Protein AF-A0A967T3Y5-F1 (afdb_monomer_lite)

Structure (mmCIF, N/CA/C/O backbone):
data_AF-A0A967T3Y5-F1
#
_entry.id   AF-A0A967T3Y5-F1
#
loop_
_atom_site.group_PDB
_atom_site.id
_atom_site.type_symbol
_atom_site.label_atom_id
_atom_site.label_alt_id
_atom_site.label_comp_id
_atom_site.label_asym_id
_atom_site.label_entity_id
_atom_site.label_seq_id
_atom_site.pdbx_PDB_ins_code
_atom_site.Cartn_x
_atom_site.Cartn_y
_atom_site.Cartn_z
_atom_site.occupancy
_atom_site.B_iso_or_equiv
_atom_site.auth_seq_id
_atom_site.auth_comp_id
_atom_site.auth_asym_id
_atom_site.auth_atom_id
_atom_site.pdbx_PDB_model_num
ATOM 1 N N . VAL A 1 1 ? 5.309 7.678 -35.392 1.00 42.69 1 VAL A N 1
ATOM 2 C CA . VAL A 1 1 ? 6.600 8.287 -35.785 1.00 42.69 1 VAL A CA 1
ATOM 3 C C . VAL A 1 1 ? 6.731 9.567 -34.991 1.00 42.69 1 VAL A C 1
ATOM 5 O O . VAL A 1 1 ? 5.874 10.425 -35.144 1.00 42.69 1 VAL A O 1
ATOM 8 N N . GLU A 1 2 ? 7.718 9.649 -34.104 1.00 40.53 2 GLU A N 1
ATOM 9 C CA . GLU A 1 2 ? 8.003 10.843 -33.301 1.00 40.53 2 GLU A CA 1
ATOM 10 C C . GLU A 1 2 ? 9.350 11.416 -33.763 1.00 40.53 2 GLU A C 1
ATOM 12 O O . GLU A 1 2 ? 10.300 10.662 -33.979 1.00 40.53 2 GLU A O 1
ATOM 17 N N . VAL A 1 3 ? 9.405 12.729 -33.999 1.00 48.00 3 VAL A N 1
ATOM 18 C CA . VAL A 1 3 ? 10.604 13.450 -34.454 1.00 48.00 3 VAL A CA 1
ATOM 19 C C . VAL A 1 3 ? 11.140 14.255 -33.273 1.00 48.00 3 VAL A C 1
ATOM 21 O O . VAL A 1 3 ? 10.438 15.116 -32.753 1.00 48.00 3 VAL A O 1
ATOM 24 N N . LEU A 1 4 ? 12.382 13.988 -32.863 1.00 42.97 4 LEU A N 1
ATOM 25 C CA . LEU A 1 4 ? 13.080 14.703 -31.790 1.00 42.97 4 LEU A CA 1
ATOM 26 C C . LEU A 1 4 ? 14.234 15.531 -32.366 1.00 42.97 4 LEU A C 1
ATOM 28 O O . LEU A 1 4 ? 15.038 15.020 -33.145 1.00 42.97 4 LEU A O 1
ATOM 32 N N . THR A 1 5 ? 14.335 16.799 -31.956 1.00 46.56 5 THR A N 1
ATOM 33 C CA . THR A 1 5 ? 15.470 17.682 -32.274 1.00 46.56 5 THR A CA 1
ATOM 34 C C . THR A 1 5 ? 16.430 17.833 -31.085 1.00 46.56 5 THR A C 1
ATOM 36 O O . THR A 1 5 ? 15.974 17.823 -29.943 1.00 46.56 5 THR A O 1
ATOM 39 N N . PRO A 1 6 ? 17.744 18.051 -31.314 1.00 41.41 6 PRO A N 1
ATOM 40 C CA . PRO A 1 6 ? 18.787 17.977 -30.275 1.00 41.41 6 PRO A CA 1
ATOM 41 C C . PRO A 1 6 ? 18.820 19.156 -29.282 1.00 41.41 6 PRO A C 1
ATOM 43 O O . PRO A 1 6 ? 19.663 19.188 -28.388 1.00 41.41 6 PRO A O 1
ATOM 46 N N . GLY A 1 7 ? 17.934 20.143 -29.448 1.00 40.94 7 GLY A N 1
ATOM 47 C CA . GLY A 1 7 ? 17.818 21.314 -28.585 1.00 40.94 7 GLY A CA 1
ATOM 48 C C . GLY A 1 7 ? 16.775 21.109 -27.487 1.00 40.94 7 GLY A C 1
ATOM 49 O O . GLY A 1 7 ? 15.579 21.141 -27.748 1.00 40.94 7 GLY A O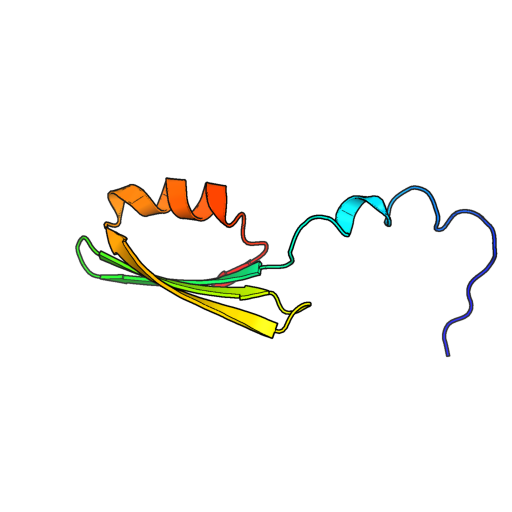 1
ATOM 50 N N . THR A 1 8 ? 17.251 20.948 -26.252 1.00 47.28 8 THR A N 1
ATOM 51 C CA . THR A 1 8 ? 16.557 21.357 -25.014 1.00 47.28 8 THR A CA 1
ATOM 52 C C . THR A 1 8 ? 15.297 20.599 -24.567 1.00 47.28 8 THR A C 1
ATOM 54 O O . THR A 1 8 ? 14.528 21.127 -23.775 1.00 47.28 8 THR A O 1
ATOM 57 N N . ALA A 1 9 ? 15.142 19.317 -24.910 1.00 44.50 9 ALA A N 1
ATOM 58 C CA . ALA A 1 9 ? 14.324 18.381 -24.113 1.00 44.50 9 ALA A CA 1
ATOM 59 C C . ALA A 1 9 ? 15.076 17.843 -22.866 1.00 44.50 9 ALA A C 1
ATOM 61 O O . ALA A 1 9 ? 14.707 16.820 -22.294 1.00 44.50 9 ALA A O 1
ATOM 62 N N . LEU A 1 10 ? 16.169 18.509 -22.475 1.00 47.25 10 LEU A N 1
ATOM 63 C CA . LEU A 1 10 ? 17.149 18.019 -21.500 1.00 47.25 10 LEU A CA 1
ATOM 64 C C . LEU A 1 10 ? 17.035 18.651 -20.103 1.00 47.25 10 LEU A C 1
ATOM 66 O O . LEU A 1 10 ? 17.674 18.134 -19.193 1.00 47.25 10 LEU A O 1
ATOM 70 N N . SER A 1 11 ? 16.231 19.704 -19.894 1.00 45.09 11 SER A N 1
ATOM 71 C CA . SER A 1 11 ? 16.228 20.405 -18.593 1.00 45.09 11 SER A CA 1
ATOM 72 C C . SER A 1 11 ? 15.075 20.063 -17.643 1.00 45.09 11 SER A C 1
ATOM 74 O O . SER A 1 11 ? 15.318 20.058 -16.444 1.00 45.09 11 SER A O 1
ATOM 76 N N . ASP A 1 12 ? 13.876 19.690 -18.115 1.00 45.84 12 ASP A N 1
ATOM 77 C CA . ASP A 1 12 ? 12.715 19.608 -17.197 1.00 45.84 12 ASP A CA 1
ATOM 78 C C . ASP A 1 12 ? 12.118 18.210 -16.975 1.00 45.84 12 ASP A C 1
ATOM 80 O O . ASP A 1 12 ? 11.378 18.014 -16.015 1.00 45.84 12 ASP A O 1
ATOM 84 N N . LYS A 1 13 ? 12.436 17.202 -17.801 1.00 45.75 13 LYS A N 1
ATOM 85 C CA . LYS A 1 13 ? 11.815 15.861 -17.679 1.00 45.75 13 LYS A CA 1
ATOM 86 C C . LYS A 1 13 ? 12.708 14.756 -17.122 1.00 45.75 13 LYS A C 1
ATOM 88 O O . LYS A 1 13 ? 12.207 13.688 -16.787 1.00 45.75 13 LYS A O 1
ATOM 93 N N . ILE A 1 14 ? 14.011 14.992 -16.989 1.00 44.91 14 ILE A N 1
ATOM 94 C CA . ILE A 1 14 ? 14.951 13.949 -16.539 1.00 44.91 14 ILE A CA 1
ATOM 95 C C . ILE A 1 14 ? 14.962 13.819 -15.004 1.00 44.91 14 ILE A C 1
ATOM 97 O O . ILE A 1 14 ? 15.340 12.781 -14.470 1.00 44.91 14 ILE A O 1
ATOM 101 N N . LEU A 1 15 ? 14.456 14.820 -14.277 1.00 46.03 15 LEU A N 1
ATOM 102 C CA . LEU A 1 15 ? 14.427 14.815 -12.810 1.00 46.03 15 LEU A CA 1
ATOM 103 C C . LEU A 1 15 ? 13.208 14.115 -12.181 1.00 46.03 15 LEU A C 1
ATOM 105 O O . LEU A 1 15 ? 13.234 13.859 -10.980 1.00 46.03 15 LEU A O 1
ATOM 109 N N . GLU A 1 16 ? 12.185 13.725 -12.952 1.00 50.62 16 GLU A N 1
ATOM 110 C CA . GLU A 1 16 ? 11.058 12.933 -12.419 1.00 50.62 16 GLU A CA 1
ATOM 111 C C . GLU A 1 16 ? 11.261 11.410 -12.510 1.00 50.62 16 GLU A C 1
ATOM 113 O O . GLU A 1 16 ? 10.501 10.662 -11.904 1.00 50.62 16 GLU A O 1
ATOM 118 N N . GLN A 1 17 ? 12.321 10.925 -13.168 1.00 47.34 17 GLN A N 1
ATOM 119 C CA . GLN A 1 17 ? 12.604 9.483 -13.282 1.00 47.34 17 GLN A CA 1
ATOM 120 C C . GLN A 1 17 ? 12.996 8.798 -11.963 1.00 47.34 17 GLN A C 1
ATOM 122 O O . GLN A 1 17 ? 13.144 7.580 -11.933 1.00 47.34 17 GLN A O 1
ATOM 127 N N . LYS A 1 18 ? 13.172 9.547 -10.867 1.00 53.44 18 LYS A N 1
ATOM 128 C CA . LYS A 1 18 ? 13.512 8.969 -9.558 1.00 53.44 18 LYS A CA 1
ATOM 129 C C . LYS A 1 18 ? 12.317 8.779 -8.621 1.00 53.44 18 LYS A C 1
ATOM 131 O O . LYS A 1 18 ? 12.508 8.272 -7.519 1.00 53.44 18 LYS A O 1
ATOM 136 N N . LYS A 1 19 ? 11.110 9.204 -9.013 1.00 58.25 19 LYS A N 1
ATOM 137 C CA . LYS A 1 19 ? 9.887 8.915 -8.256 1.00 58.25 19 LYS A CA 1
ATOM 138 C C . LYS A 1 19 ? 9.165 7.751 -8.923 1.00 58.25 19 LYS A C 1
ATOM 140 O O . LYS A 1 19 ? 8.671 7.908 -10.036 1.00 58.25 19 LYS A O 1
ATOM 145 N N . SER A 1 20 ? 9.105 6.614 -8.232 1.00 66.50 20 SER A N 1
ATOM 146 C CA . SER A 1 20 ? 8.238 5.497 -8.608 1.00 66.50 20 SER A CA 1
ATOM 147 C C . SER A 1 20 ? 6.816 5.992 -8.847 1.00 66.50 20 SER A C 1
ATOM 149 O O . SER A 1 20 ? 6.284 6.804 -8.082 1.00 66.50 20 SER A O 1
ATOM 151 N N . ASN A 1 21 ? 6.218 5.537 -9.944 1.00 77.00 21 ASN A N 1
ATOM 152 C CA . ASN A 1 21 ? 4.871 5.929 -10.326 1.00 77.00 21 ASN A CA 1
ATOM 153 C C . ASN A 1 21 ? 3.882 4.936 -9.715 1.00 77.00 21 ASN A C 1
ATOM 155 O O . ASN A 1 21 ? 3.393 4.034 -10.397 1.00 77.00 21 ASN A O 1
ATOM 159 N N . TYR A 1 22 ? 3.654 5.077 -8.407 1.00 86.25 22 TYR A N 1
ATOM 160 C CA . TYR A 1 22 ? 2.751 4.200 -7.675 1.00 86.25 22 TYR A CA 1
ATOM 161 C C . TYR A 1 22 ? 1.287 4.579 -7.918 1.00 86.25 22 TYR A C 1
ATOM 163 O O . TYR A 1 22 ? 0.868 5.699 -7.603 1.00 86.25 22 TYR A O 1
ATOM 171 N N . LEU A 1 23 ? 0.516 3.619 -8.429 1.00 90.75 23 LEU A N 1
ATOM 172 C CA . LEU A 1 23 ? -0.945 3.626 -8.407 1.00 90.75 23 LEU A CA 1
ATOM 173 C C . LEU A 1 23 ? -1.395 2.860 -7.163 1.00 90.75 23 LEU A C 1
ATOM 175 O O . LEU A 1 23 ? -1.033 1.695 -7.003 1.00 90.75 23 LEU A O 1
ATOM 179 N N . ALA A 1 24 ? -2.171 3.502 -6.292 1.00 93.44 24 ALA A N 1
ATOM 180 C CA . ALA A 1 24 ? -2.699 2.887 -5.080 1.00 93.44 24 ALA A CA 1
ATOM 181 C C . ALA A 1 24 ? -4.222 2.709 -5.149 1.00 93.44 24 ALA A C 1
ATOM 183 O O . ALA A 1 24 ? -4.930 3.464 -5.811 1.00 93.44 24 ALA A O 1
ATOM 184 N N . ALA A 1 25 ? -4.729 1.721 -4.427 1.00 94.88 25 ALA A N 1
ATOM 185 C CA . ALA A 1 25 ? -6.137 1.488 -4.165 1.00 94.88 25 ALA A CA 1
ATOM 186 C C . ALA A 1 25 ? -6.323 1.276 -2.664 1.00 94.88 25 ALA A C 1
ATOM 188 O O . ALA A 1 25 ? -5.528 0.577 -2.031 1.00 94.88 25 ALA A O 1
ATOM 189 N N . ILE A 1 26 ? -7.369 1.869 -2.102 1.00 95.12 26 ILE A N 1
ATOM 190 C CA . ILE A 1 26 ? -7.691 1.753 -0.686 1.00 95.12 26 ILE A CA 1
ATOM 191 C C . ILE A 1 26 ? -9.149 1.363 -0.489 1.00 95.12 26 ILE A C 1
ATOM 193 O O . ILE A 1 26 ? -10.036 1.867 -1.163 1.00 95.12 26 ILE A O 1
ATOM 197 N N . TYR A 1 27 ? -9.393 0.493 0.483 1.00 96.75 27 TYR A N 1
ATOM 198 C CA . TYR A 1 27 ? -10.723 0.187 0.982 1.00 96.75 27 TYR A CA 1
ATOM 199 C C . TYR A 1 27 ? -10.758 0.360 2.498 1.00 96.75 27 TYR A C 1
ATOM 201 O O . TYR A 1 27 ? -9.962 -0.242 3.220 1.00 96.75 27 TYR A O 1
ATOM 209 N N . LEU A 1 28 ? -11.690 1.180 2.980 1.00 95.25 28 LEU A N 1
ATOM 210 C CA . LEU A 1 28 ? -11.857 1.478 4.400 1.00 95.25 28 LEU A CA 1
ATOM 211 C C . LEU A 1 28 ? -13.000 0.650 4.987 1.00 95.25 28 LEU A C 1
ATOM 213 O O . LEU A 1 28 ? -14.103 0.622 4.435 1.00 95.25 28 LEU A O 1
ATOM 217 N N . LYS A 1 29 ? -12.753 0.014 6.134 1.00 95.25 29 LYS A N 1
ATOM 218 C CA . LYS A 1 29 ? -13.772 -0.701 6.900 1.00 95.25 29 LYS A CA 1
ATOM 219 C C . LYS A 1 29 ? -13.488 -0.609 8.395 1.00 95.25 29 LYS A C 1
ATOM 221 O O . LYS A 1 29 ? -12.503 -1.162 8.878 1.00 95.25 29 LYS A O 1
ATOM 226 N N . ASP A 1 30 ? -14.401 0.029 9.122 1.00 95.12 30 ASP A N 1
ATOM 227 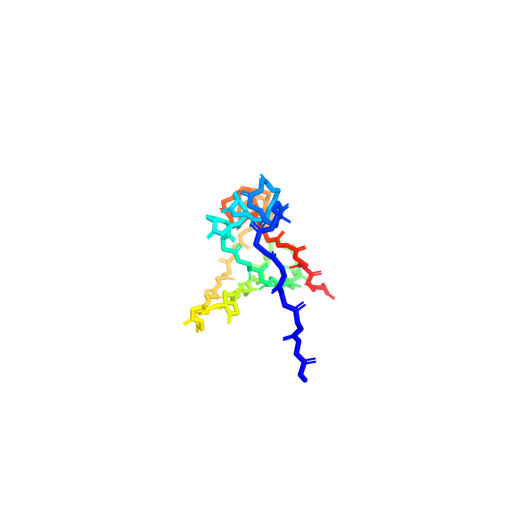C CA . ASP A 1 30 ? -14.288 0.264 10.564 1.00 95.12 30 ASP A CA 1
ATOM 228 C C . ASP A 1 30 ? -12.944 0.949 10.910 1.00 95.12 30 ASP A C 1
ATOM 230 O O . ASP A 1 30 ? -12.633 2.005 10.359 1.00 95.12 30 ASP A O 1
ATOM 234 N N . GLU A 1 31 ? -12.130 0.350 11.782 1.00 96.25 31 GLU A N 1
ATOM 235 C CA . GLU A 1 31 ? -10.797 0.848 12.171 1.00 96.25 31 GLU A CA 1
ATOM 236 C C . GLU A 1 31 ? -9.662 0.294 11.294 1.00 96.25 31 GLU A C 1
ATOM 238 O O . GLU A 1 31 ? -8.484 0.424 11.621 1.00 96.25 31 GLU A O 1
ATOM 243 N N . LYS A 1 32 ? -9.994 -0.340 10.164 1.00 96.50 32 LYS A N 1
ATOM 244 C CA . LYS A 1 32 ? -9.025 -0.960 9.258 1.00 96.50 32 LYS A CA 1
ATOM 245 C C . LYS A 1 32 ? -9.087 -0.377 7.850 1.00 96.50 32 LYS A C 1
ATOM 247 O O . LYS A 1 32 ? -10.142 0.020 7.354 1.00 96.50 32 LYS A O 1
ATOM 252 N N . ALA A 1 33 ? -7.942 -0.384 7.184 1.00 96.44 33 ALA A N 1
ATOM 253 C CA . ALA A 1 33 ? -7.782 -0.038 5.784 1.00 96.44 33 ALA A CA 1
ATOM 254 C C . ALA A 1 33 ? -7.031 -1.162 5.064 1.00 96.44 33 ALA A C 1
ATOM 256 O O . ALA A 1 33 ? -5.926 -1.532 5.459 1.00 96.44 33 ALA A O 1
ATOM 257 N N . GLY A 1 34 ? -7.626 -1.696 4.001 1.00 96.19 34 GLY A N 1
ATOM 258 C CA . GLY A 1 34 ? -6.904 -2.501 3.023 1.00 96.19 34 GLY A CA 1
ATOM 259 C C . GLY A 1 34 ? -6.290 -1.572 1.986 1.00 96.19 34 GLY A C 1
ATOM 260 O O . GLY A 1 34 ? -7.015 -0.780 1.389 1.00 96.19 34 GLY A O 1
ATOM 261 N N .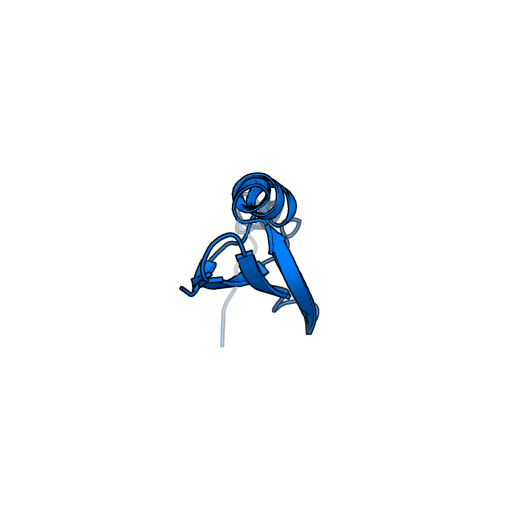 ILE A 1 35 ? -4.981 -1.656 1.771 1.00 95.25 35 ILE A N 1
ATOM 262 C CA . ILE A 1 35 ? -4.267 -0.852 0.780 1.00 95.25 35 ILE A CA 1
ATOM 263 C C . ILE A 1 35 ? -3.480 -1.758 -0.163 1.00 95.25 35 ILE A C 1
ATOM 265 O O . ILE A 1 35 ? -2.736 -2.635 0.270 1.00 95.25 35 ILE A O 1
ATOM 269 N N . GLY A 1 36 ? -3.650 -1.548 -1.464 1.00 94.94 36 GLY A N 1
ATOM 270 C CA . GLY A 1 36 ? -2.852 -2.184 -2.507 1.00 94.94 36 GLY A CA 1
ATOM 271 C C . GLY A 1 36 ? -2.205 -1.127 -3.385 1.00 94.94 36 GLY A C 1
ATOM 272 O O . GLY A 1 36 ? -2.850 -0.138 -3.711 1.00 94.94 36 GLY A O 1
ATOM 273 N N . TYR A 1 37 ? -0.947 -1.304 -3.775 1.00 93.69 37 TYR A N 1
ATOM 274 C CA . TYR A 1 37 ? -0.275 -0.368 -4.676 1.00 93.69 37 TYR A CA 1
ATOM 275 C C . TYR A 1 37 ? 0.686 -1.082 -5.620 1.00 93.69 37 TYR A C 1
ATOM 277 O O . TYR A 1 37 ? 1.316 -2.072 -5.247 1.00 93.69 37 TYR A O 1
ATOM 285 N N . CYS A 1 38 ? 0.792 -0.590 -6.854 1.00 91.00 38 CYS A N 1
ATOM 286 C CA . CYS A 1 38 ? 1.735 -1.095 -7.849 1.00 91.00 38 CYS A CA 1
ATOM 287 C C . CYS A 1 38 ? 2.585 0.008 -8.461 1.00 91.00 38 CYS A C 1
ATOM 289 O O . CYS A 1 38 ? 2.105 1.119 -8.690 1.00 91.00 38 CYS A O 1
ATOM 291 N N . ASP A 1 39 ? 3.834 -0.329 -8.780 1.00 88.62 39 ASP A N 1
ATOM 292 C CA . ASP A 1 39 ? 4.661 0.471 -9.679 1.00 88.62 39 ASP A CA 1
ATOM 293 C C . ASP A 1 39 ? 4.482 -0.058 -11.106 1.00 88.62 39 ASP A C 1
ATOM 295 O O . ASP A 1 39 ? 4.923 -1.155 -11.454 1.00 88.62 39 ASP A O 1
ATOM 299 N N . ILE A 1 40 ? 3.825 0.735 -11.953 1.00 81.38 40 ILE A N 1
ATOM 300 C CA . ILE A 1 40 ? 3.544 0.368 -13.350 1.00 81.38 40 ILE A CA 1
ATOM 301 C C . ILE A 1 40 ? 4.843 0.229 -14.166 1.00 81.38 40 ILE A C 1
ATOM 303 O O . ILE A 1 40 ? 4.861 -0.455 -15.188 1.00 81.38 40 ILE A O 1
ATOM 307 N N . SER A 1 41 ? 5.934 0.866 -13.730 1.00 81.38 41 SER A N 1
ATOM 308 C CA . SER A 1 41 ? 7.218 0.831 -14.430 1.00 81.38 41 SER A CA 1
ATOM 309 C C . SER A 1 41 ? 8.013 -0.450 -14.164 1.00 81.38 41 SER A C 1
ATOM 311 O O . SER A 1 41 ? 8.672 -0.945 -15.079 1.00 81.38 41 SER A O 1
ATOM 313 N N . THR A 1 42 ? 7.932 -1.006 -12.949 1.00 86.06 42 THR A N 1
ATOM 314 C CA . THR A 1 42 ? 8.670 -2.219 -12.548 1.00 86.06 42 THR A CA 1
ATOM 315 C C . THR A 1 42 ? 7.801 -3.477 -12.559 1.00 86.06 42 THR A C 1
ATOM 317 O O . THR A 1 42 ? 8.325 -4.583 -12.686 1.00 86.06 42 THR A O 1
ATOM 320 N N . GLY A 1 43 ? 6.476 -3.325 -12.468 1.00 82.69 43 GLY A N 1
ATOM 321 C CA . GLY A 1 43 ? 5.530 -4.431 -12.318 1.00 82.69 43 GLY A CA 1
ATOM 322 C C . GLY A 1 43 ? 5.427 -4.962 -10.884 1.00 82.69 43 GLY A C 1
ATOM 323 O O . GLY A 1 43 ? 4.806 -6.002 -10.668 1.00 82.69 43 GLY A O 1
ATOM 324 N N . GLU A 1 44 ? 6.025 -4.279 -9.907 1.00 89.81 44 GLU A N 1
ATOM 325 C CA . GLU A 1 44 ? 5.899 -4.632 -8.494 1.00 89.81 44 GLU A CA 1
ATOM 326 C C . GLU A 1 44 ? 4.500 -4.306 -7.971 1.00 89.81 44 GLU A C 1
ATOM 328 O O . GLU A 1 44 ? 3.910 -3.280 -8.315 1.00 89.81 44 GLU A O 1
ATOM 333 N N . PHE A 1 45 ? 3.972 -5.185 -7.121 1.00 92.50 45 PHE A N 1
ATOM 334 C CA . PHE A 1 45 ? 2.675 -5.023 -6.478 1.00 92.50 45 PHE A CA 1
ATOM 335 C C . PHE A 1 45 ? 2.763 -5.408 -5.006 1.00 92.50 45 PHE A C 1
ATOM 337 O O . PHE A 1 4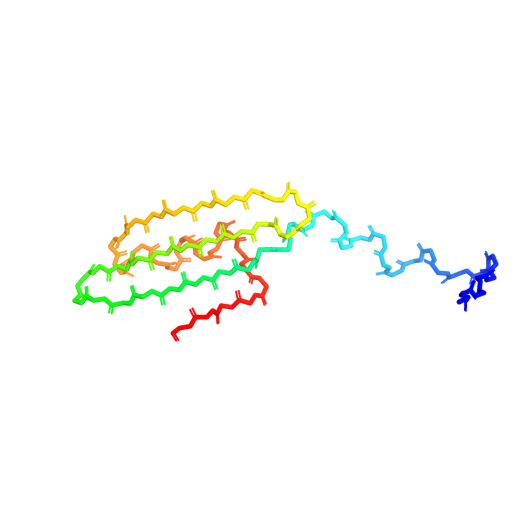5 ? 3.310 -6.454 -4.651 1.00 92.50 45 PHE A O 1
ATOM 344 N N . TYR A 1 46 ? 2.172 -4.568 -4.167 1.00 93.06 46 TYR A N 1
ATOM 345 C CA . TYR A 1 46 ? 2.151 -4.703 -2.722 1.00 93.06 46 TYR A CA 1
ATOM 346 C C . TYR A 1 46 ? 0.712 -4.634 -2.221 1.00 93.06 46 TYR A C 1
ATOM 348 O O . TYR A 1 46 ? -0.122 -3.921 -2.781 1.00 93.06 46 TYR A O 1
ATOM 356 N N . LEU A 1 47 ? 0.431 -5.372 -1.149 1.00 95.06 47 LEU A N 1
ATOM 357 C CA . LEU A 1 47 ? -0.867 -5.403 -0.487 1.00 95.06 47 LEU A CA 1
ATOM 358 C C . LEU A 1 47 ? -0.654 -5.496 1.023 1.00 95.06 47 LEU A C 1
ATOM 360 O O . LEU A 1 47 ? 0.088 -6.363 1.490 1.00 95.06 47 LEU A O 1
ATOM 364 N N . SER A 1 48 ? -1.327 -4.640 1.783 1.00 93.44 48 SER A N 1
ATOM 365 C CA . SER A 1 48 ? -1.305 -4.670 3.242 1.00 93.44 48 SER A CA 1
ATOM 366 C C . SER A 1 48 ? -2.661 -4.295 3.841 1.00 93.44 48 SER A C 1
ATOM 368 O O . SER A 1 48 ? -3.495 -3.638 3.219 1.00 93.44 48 SER A O 1
ATOM 370 N N . GLU A 1 49 ? -2.895 -4.761 5.066 1.00 95.88 49 GLU A N 1
ATOM 371 C CA . GLU A 1 49 ? -3.990 -4.307 5.922 1.00 95.88 49 GLU A CA 1
ATOM 372 C C . GLU A 1 49 ? -3.365 -3.526 7.076 1.00 95.88 49 GLU A C 1
ATOM 374 O O . GLU A 1 49 ? -2.455 -4.021 7.743 1.00 95.88 49 GLU A O 1
ATOM 379 N N . ILE A 1 50 ? -3.841 -2.305 7.297 1.00 94.44 50 ILE A N 1
ATOM 380 C CA . ILE A 1 50 ? -3.346 -1.410 8.342 1.00 94.44 50 ILE A CA 1
ATOM 381 C C . ILE A 1 50 ? -4.507 -0.856 9.166 1.00 94.44 50 ILE A C 1
ATOM 383 O O . ILE A 1 50 ? -5.655 -0.843 8.723 1.00 94.44 50 ILE A O 1
ATOM 387 N N . SER A 1 51 ? -4.204 -0.379 10.372 1.00 96.19 51 SER A N 1
ATOM 388 C CA . SER A 1 51 ? -5.131 0.471 11.127 1.00 96.19 51 SER A CA 1
ATOM 389 C C . SER A 1 51 ? -5.320 1.801 10.394 1.00 96.19 51 SER A C 1
ATOM 391 O O . SER A 1 51 ? -4.355 2.343 9.845 1.00 96.19 51 SER A O 1
ATOM 393 N N . THR A 1 52 ? -6.539 2.343 10.387 1.00 95.12 52 THR A N 1
ATOM 394 C CA . THR A 1 52 ? -6.841 3.632 9.734 1.00 95.12 52 THR A CA 1
ATOM 395 C C . THR A 1 52 ? -6.041 4.792 10.326 1.00 95.12 52 THR A C 1
ATOM 397 O O . THR A 1 52 ? -5.762 5.760 9.620 1.00 95.12 52 THR A O 1
ATOM 400 N N . GLU A 1 53 ? -5.598 4.677 11.580 1.00 95.81 53 GLU A N 1
ATOM 401 C CA . GLU A 1 53 ? -4.737 5.664 12.243 1.00 95.81 53 GLU A CA 1
ATOM 402 C C . GLU A 1 53 ? -3.350 5.793 11.587 1.00 95.81 53 GLU A C 1
ATOM 404 O O . GLU A 1 53 ? -2.782 6.881 11.561 1.00 95.81 53 GLU A O 1
ATOM 409 N N . ASN A 1 54 ? -2.841 4.712 10.985 1.00 94.56 54 ASN A N 1
ATOM 410 C CA . ASN A 1 54 ? -1.519 4.662 10.350 1.00 94.56 54 ASN A CA 1
ATOM 411 C C . ASN A 1 54 ? -1.567 5.023 8.859 1.00 94.56 54 ASN A C 1
ATOM 413 O O . ASN A 1 54 ? -0.545 5.002 8.171 1.00 94.56 54 ASN A O 1
ATOM 417 N N . LEU A 1 55 ? -2.754 5.328 8.327 1.00 91.62 55 LEU A N 1
ATOM 418 C CA . LEU A 1 55 ? -2.949 5.517 6.895 1.00 91.62 55 LEU A CA 1
ATOM 419 C C . LEU A 1 55 ? -2.140 6.694 6.338 1.00 91.62 55 LEU A C 1
ATOM 421 O O . LEU A 1 55 ? -1.579 6.611 5.246 1.00 91.62 55 LEU A O 1
ATOM 425 N N . MET A 1 56 ? -2.063 7.784 7.102 1.00 91.25 56 MET A N 1
ATOM 426 C CA . MET A 1 56 ? -1.348 8.985 6.678 1.00 91.25 56 MET A CA 1
ATOM 427 C C . MET A 1 56 ? 0.166 8.756 6.594 1.00 91.25 56 MET A C 1
ATOM 429 O O . MET A 1 56 ? 0.817 9.297 5.699 1.00 91.25 56 MET A O 1
ATOM 433 N N . ASP A 1 57 ? 0.723 7.940 7.489 1.00 91.88 57 ASP A N 1
ATOM 434 C CA . ASP A 1 57 ? 2.141 7.571 7.463 1.00 91.88 57 ASP A CA 1
ATOM 435 C C . ASP A 1 57 ? 2.436 6.685 6.247 1.00 91.88 57 ASP A C 1
ATOM 437 O O . ASP A 1 57 ? 3.389 6.933 5.509 1.00 91.88 57 ASP A O 1
ATOM 441 N N . TYR A 1 58 ? 1.540 5.737 5.957 1.00 89.38 58 TYR A N 1
ATOM 442 C CA . TYR A 1 58 ? 1.632 4.869 4.782 1.00 89.38 58 TYR A CA 1
ATOM 443 C C . TYR A 1 58 ? 1.604 5.655 3.4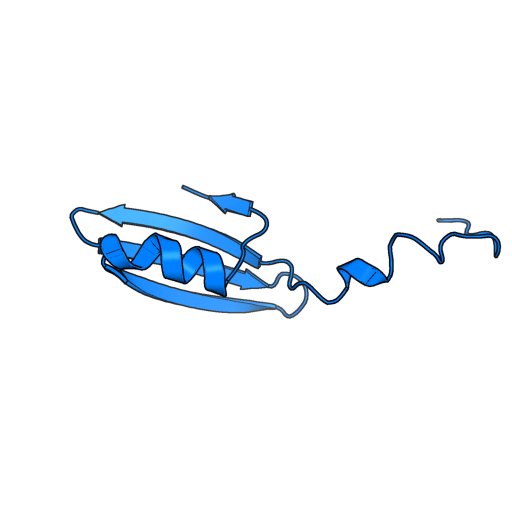62 1.00 89.38 58 TYR A C 1
ATOM 445 O O . TYR A 1 58 ? 2.395 5.399 2.553 1.00 89.38 58 TYR A O 1
ATOM 453 N N . PHE A 1 59 ? 0.730 6.659 3.344 1.00 88.62 59 PHE A N 1
ATOM 454 C CA . PHE A 1 59 ? 0.690 7.520 2.160 1.00 88.62 59 PHE A CA 1
ATOM 455 C C . PHE A 1 59 ? 1.909 8.433 2.027 1.00 88.62 59 PHE A C 1
ATOM 457 O O . PHE A 1 59 ? 2.304 8.733 0.900 1.00 88.62 59 PHE A O 1
ATOM 464 N N . GLN A 1 60 ? 2.522 8.859 3.133 1.00 89.50 60 GLN A N 1
ATOM 465 C CA . GLN A 1 60 ? 3.775 9.617 3.087 1.00 89.50 60 GLN A CA 1
ATOM 466 C C . GLN A 1 60 ? 4.949 8.754 2.615 1.00 89.50 60 GLN A C 1
ATOM 468 O O . GLN A 1 60 ? 5.791 9.243 1.863 1.00 89.50 60 GLN A O 1
ATOM 473 N N . GLU A 1 61 ? 4.988 7.484 3.023 1.00 87.50 61 GLU A N 1
ATOM 474 C CA . GLU A 1 61 ? 6.025 6.536 2.610 1.00 87.50 61 GLU A CA 1
ATOM 475 C C . GLU A 1 61 ? 5.904 6.172 1.125 1.00 87.50 61 GLU A C 1
ATOM 477 O O . GLU A 1 61 ? 6.873 6.278 0.373 1.00 87.50 61 GLU A O 1
ATOM 482 N N . ILE A 1 62 ? 4.702 5.788 0.686 1.00 87.00 62 ILE A N 1
ATOM 483 C CA . ILE A 1 62 ? 4.459 5.342 -0.693 1.00 87.00 62 ILE A CA 1
ATOM 484 C C . ILE A 1 62 ? 4.432 6.534 -1.661 1.00 87.00 62 ILE A C 1
ATOM 486 O O . ILE A 1 62 ? 4.859 6.414 -2.809 1.00 87.00 62 ILE A O 1
ATOM 490 N N . ASN A 1 63 ? 3.927 7.689 -1.210 1.00 88.31 63 ASN A N 1
ATOM 491 C CA . ASN A 1 63 ? 3.694 8.888 -2.016 1.00 88.31 63 ASN A CA 1
ATOM 492 C C . ASN A 1 63 ? 3.029 8.553 -3.378 1.00 88.31 63 ASN A C 1
ATOM 494 O O . ASN A 1 63 ? 3.619 8.814 -4.437 1.00 88.31 63 ASN A O 1
ATOM 498 N N . P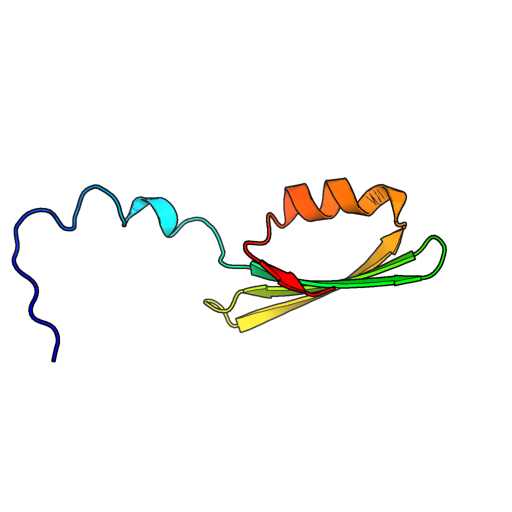RO A 1 64 ? 1.823 7.944 -3.369 1.00 88.19 64 PRO A N 1
ATOM 499 C CA . PRO A 1 64 ? 1.149 7.513 -4.588 1.00 88.19 64 PRO A CA 1
ATOM 500 C C . PRO A 1 64 ? 0.792 8.709 -5.472 1.00 88.19 64 PRO A C 1
ATOM 502 O O . PRO A 1 64 ? 0.437 9.787 -4.991 1.00 88.19 64 PRO A O 1
ATOM 505 N N . LYS A 1 65 ? 0.883 8.518 -6.788 1.00 89.38 65 LYS A N 1
ATOM 506 C CA . LYS A 1 65 ? 0.513 9.546 -7.772 1.00 89.38 65 LYS A CA 1
ATOM 507 C C . LYS A 1 65 ? -0.996 9.602 -7.996 1.00 89.38 65 LYS A C 1
ATOM 509 O O . LYS A 1 65 ? -1.519 10.666 -8.314 1.00 89.38 65 LYS A O 1
ATOM 514 N N . GLU A 1 66 ? -1.676 8.479 -7.800 1.00 88.44 66 GLU A N 1
ATOM 515 C CA . GLU A 1 66 ? -3.120 8.337 -7.939 1.00 88.44 66 GLU A CA 1
ATOM 516 C C . GLU A 1 66 ? -3.635 7.317 -6.915 1.00 88.44 66 GLU A C 1
ATOM 518 O O . GLU A 1 66 ? -2.947 6.340 -6.607 1.00 88.44 66 GLU A O 1
ATOM 523 N N . ILE A 1 67 ? -4.827 7.569 -6.365 1.00 90.81 67 ILE A N 1
ATOM 524 C CA . ILE A 1 67 ? -5.473 6.717 -5.361 1.00 90.81 67 ILE A CA 1
ATOM 525 C C . ILE A 1 67 ? -6.904 6.419 -5.813 1.00 90.81 67 ILE A C 1
ATOM 527 O O . ILE A 1 67 ? -7.697 7.338 -6.015 1.00 90.81 67 ILE A O 1
ATOM 531 N N . LEU A 1 68 ? -7.232 5.134 -5.927 1.00 91.50 68 LEU A N 1
ATOM 532 C CA . LEU A 1 68 ? -8.589 4.625 -6.120 1.00 91.50 68 LEU A CA 1
ATOM 533 C C . LEU A 1 68 ? -9.237 4.352 -4.754 1.00 91.50 68 LEU A C 1
ATOM 535 O O . LEU A 1 68 ? -8.566 3.829 -3.863 1.00 91.50 68 LEU A O 1
ATOM 539 N N . VAL A 1 69 ? -10.522 4.690 -4.599 1.00 87.12 69 VAL A N 1
ATOM 540 C CA . VAL A 1 69 ? -11.288 4.591 -3.339 1.00 87.12 69 VAL A CA 1
ATOM 541 C C . VAL A 1 69 ? -12.584 3.820 -3.559 1.00 87.12 69 VAL A C 1
ATOM 543 O O . VAL A 1 69 ? -13.221 4.066 -4.609 1.00 87.12 69 VAL A O 1
#

Sequence (69 aa):
VEVLTPGTALSDKILEQKKSNYLAAIYLKDEKAGIGYCDISTGEFYLSEISTENLMDYFQEINPKEILV

Secondary structure (DSSP, 8-state):
-----SSSSSSSSGGGTTS--EEEEEEEETTEEEEEEEETTTTEEEEEEEEGGGHHHHHHHH--SEEE-

pLDDT: mean 78.59, std 20.61, range [40.53, 96.75]

Foldseek 3Di:
DDDDDPPDPPPDPPVCPPQQAKEKEWDDDDQKIWIKIARPVPRDIDIDIDGPVCVVVVCVVNVHPYYHD

Radius of gyration: 16.81 Å; chains: 1; bounding box: 33×27×48 Å